Protein AF-A0AAP9CZP6-F1 (afdb_monomer)

Radius of gyration: 14.39 Å; Cα contacts (8 Å, |Δi|>4): 57; chains: 1; bounding box: 30×34×34 Å

Solvent-accessible surface area (backbone atoms only — not comparable to full-atom values): 4444 Å² total; per-residue (Å²): 139,58,62,71,62,44,68,75,34,72,85,46,66,57,45,77,57,48,72,69,61,50,62,75,36,62,91,77,46,57,68,68,58,53,51,42,33,66,78,67,26,36,30,46,33,71,94,67,76,45,71,46,71,67,67,74,87,45,42,69,58,53,52,51,54,54,60,66,60,69,79,116

Sequence (72 aa):
MYEEFLNQNINCARQVADDAFLAKYASKAPKELITLWQEVGLGIFSNGLFRIVPPDDYQDFVDTYRRQRKIF

InterPro domains:
  IPR014983 GAD-related [PF08887] (2-64)

Structure (mmCIF, N/CA/C/O backbone):
data_AF-A0AAP9CZP6-F1
#
_entry.id   AF-A0AAP9CZP6-F1
#
loop_
_atom_site.group_PDB
_atom_site.id
_atom_site.type_symbol
_atom_site.label_atom_id
_atom_site.label_alt_id
_atom_site.label_comp_id
_atom_site.label_asym_id
_atom_site.label_entity_id
_atom_site.label_seq_id
_atom_site.pdbx_PDB_ins_code
_atom_site.Cartn_x
_atom_site.Cartn_y
_atom_site.Cartn_z
_atom_site.occupancy
_atom_site.B_iso_or_equiv
_atom_site.auth_seq_id
_atom_site.auth_comp_id
_atom_site.auth_asym_id
_atom_site.auth_atom_id
_atom_site.pdbx_PDB_model_num
ATOM 1 N N . MET A 1 1 ? 3.239 15.419 2.223 1.00 86.06 1 MET A N 1
ATOM 2 C CA . MET A 1 1 ? 3.530 14.841 3.562 1.00 86.06 1 MET A CA 1
ATOM 3 C C . MET A 1 1 ? 4.679 13.839 3.497 1.00 86.06 1 MET A C 1
ATOM 5 O O . MET A 1 1 ? 5.423 13.708 4.466 1.00 86.06 1 MET A O 1
ATOM 9 N N . TYR A 1 2 ? 4.810 13.114 2.380 1.00 94.06 2 TYR A N 1
ATOM 10 C CA . TYR A 1 2 ? 5.812 12.060 2.196 1.00 94.06 2 TYR A CA 1
ATOM 11 C C . TYR A 1 2 ? 6.977 12.463 1.272 1.00 94.06 2 TYR A C 1
ATOM 13 O O . TYR A 1 2 ? 7.572 11.617 0.615 1.00 94.06 2 TYR A O 1
ATOM 21 N N . GLU A 1 3 ? 7.327 13.745 1.196 1.00 93.94 3 GLU A N 1
ATOM 22 C CA . GLU A 1 3 ? 8.320 14.286 0.257 1.00 93.94 3 GLU A CA 1
ATOM 23 C C . GLU A 1 3 ? 9.711 13.665 0.451 1.00 93.94 3 GLU A C 1
ATOM 25 O O . GLU A 1 3 ? 10.327 13.205 -0.510 1.00 93.94 3 GLU A O 1
ATOM 30 N N . GLU A 1 4 ? 10.200 13.597 1.693 1.00 93.88 4 GLU A N 1
ATOM 31 C CA . GLU A 1 4 ? 11.499 12.982 1.998 1.00 93.88 4 GLU A CA 1
ATOM 32 C C . GLU A 1 4 ? 11.511 11.495 1.632 1.00 93.88 4 GLU A C 1
ATOM 34 O O . GLU A 1 4 ? 12.441 11.006 0.989 1.00 93.88 4 GLU A O 1
ATOM 39 N N . PHE A 1 5 ? 10.431 10.794 1.971 1.00 93.06 5 PHE A N 1
ATOM 40 C CA . PHE A 1 5 ? 10.242 9.397 1.619 1.00 93.06 5 PHE A CA 1
ATOM 41 C C . PHE A 1 5 ? 10.288 9.190 0.098 1.00 93.06 5 PHE A C 1
ATOM 43 O O . PHE A 1 5 ? 10.953 8.273 -0.385 1.00 93.06 5 PHE A O 1
ATOM 50 N N . LEU A 1 6 ? 9.605 10.040 -0.672 1.00 93.38 6 LEU A N 1
ATOM 51 C CA . LEU A 1 6 ? 9.567 9.956 -2.131 1.00 93.38 6 LEU A CA 1
ATOM 52 C C . LEU A 1 6 ? 10.940 10.224 -2.746 1.00 93.38 6 LEU A C 1
ATOM 54 O O . LEU A 1 6 ? 11.354 9.496 -3.645 1.00 93.38 6 LEU A O 1
ATOM 58 N N . ASN A 1 7 ? 11.672 11.207 -2.220 1.00 94.56 7 ASN A N 1
ATOM 59 C CA . ASN A 1 7 ? 13.030 11.515 -2.664 1.00 94.56 7 ASN A CA 1
ATOM 60 C C . ASN A 1 7 ? 13.980 10.329 -2.454 1.00 94.56 7 ASN A C 1
ATOM 62 O O . ASN A 1 7 ? 14.792 10.026 -3.327 1.00 94.56 7 ASN A O 1
ATOM 66 N N . GLN A 1 8 ? 13.843 9.612 -1.337 1.00 92.88 8 GLN A N 1
ATOM 67 C CA . GLN A 1 8 ? 14.626 8.404 -1.056 1.00 92.88 8 GLN A CA 1
ATOM 68 C C . GLN A 1 8 ? 14.217 7.195 -1.919 1.00 92.88 8 GLN A C 1
ATOM 70 O O . GLN A 1 8 ? 14.967 6.225 -2.008 1.00 92.88 8 GLN A O 1
ATOM 75 N N . ASN A 1 9 ? 13.049 7.241 -2.570 1.00 92.44 9 ASN A N 1
ATOM 76 C CA . ASN A 1 9 ? 12.450 6.120 -3.301 1.00 92.44 9 ASN A CA 1
ATOM 77 C C . ASN A 1 9 ? 12.085 6.465 -4.756 1.00 92.44 9 ASN A C 1
ATOM 79 O O . ASN A 1 9 ? 11.190 5.856 -5.343 1.00 92.44 9 ASN A O 1
ATOM 83 N N . ILE A 1 10 ? 12.778 7.433 -5.362 1.00 89.75 10 ILE A N 1
ATOM 84 C CA . ILE A 1 10 ? 12.392 8.007 -6.661 1.00 89.75 10 ILE A CA 1
ATOM 85 C C . ILE A 1 10 ? 12.357 6.980 -7.806 1.00 89.75 10 ILE A C 1
ATOM 87 O O . ILE A 1 10 ? 11.545 7.095 -8.719 1.00 89.75 10 ILE A O 1
ATOM 91 N N . ASN A 1 11 ? 13.203 5.948 -7.723 1.00 89.44 11 ASN A N 1
ATOM 92 C CA . ASN A 1 11 ? 13.343 4.899 -8.736 1.00 89.44 11 ASN A CA 1
ATOM 93 C C . ASN A 1 11 ? 12.564 3.615 -8.395 1.00 89.44 11 ASN A C 1
ATOM 95 O O . ASN A 1 11 ? 12.735 2.591 -9.057 1.00 89.44 11 ASN A O 1
ATOM 99 N N . CYS A 1 12 ? 11.742 3.629 -7.344 1.00 90.44 12 CYS A N 1
ATOM 100 C CA . CYS A 1 12 ? 10.980 2.458 -6.932 1.00 90.44 12 CYS A CA 1
ATOM 101 C C . CYS A 1 12 ? 9.778 2.218 -7.853 1.00 90.44 12 CYS A C 1
ATOM 103 O O . CYS A 1 12 ? 8.996 3.127 -8.140 1.00 90.44 12 CYS A O 1
ATOM 105 N N . ALA A 1 13 ? 9.592 0.962 -8.269 1.00 89.00 13 ALA A N 1
ATOM 106 C CA . ALA A 1 13 ? 8.397 0.544 -8.989 1.00 89.00 13 ALA A CA 1
ATOM 107 C C . ALA A 1 13 ? 7.174 0.620 -8.063 1.00 89.00 13 ALA A C 1
ATOM 109 O O . ALA A 1 13 ? 7.121 -0.033 -7.014 1.00 89.00 13 ALA A O 1
ATOM 110 N N . ARG A 1 14 ? 6.187 1.418 -8.474 1.00 93.50 14 ARG A N 1
ATOM 111 C CA . ARG A 1 14 ? 4.941 1.632 -7.739 1.00 93.50 14 ARG A CA 1
ATOM 112 C C . ARG A 1 14 ? 3.773 1.850 -8.688 1.00 93.50 14 ARG A C 1
ATOM 114 O O . ARG A 1 14 ? 3.913 2.484 -9.731 1.00 93.50 14 ARG A O 1
ATOM 121 N N . GLN A 1 15 ? 2.625 1.332 -8.294 1.00 95.31 15 GLN A N 1
ATOM 122 C CA . GLN A 1 15 ? 1.337 1.579 -8.905 1.00 95.31 15 GLN A CA 1
ATOM 123 C C . GLN A 1 15 ? 0.678 2.774 -8.215 1.00 95.31 15 GLN A C 1
ATOM 125 O O . GLN A 1 15 ? 0.660 2.866 -6.987 1.00 95.31 15 GLN A O 1
ATOM 130 N N . VAL A 1 16 ? 0.111 3.678 -9.006 1.00 95.56 16 VAL A N 1
ATOM 131 C C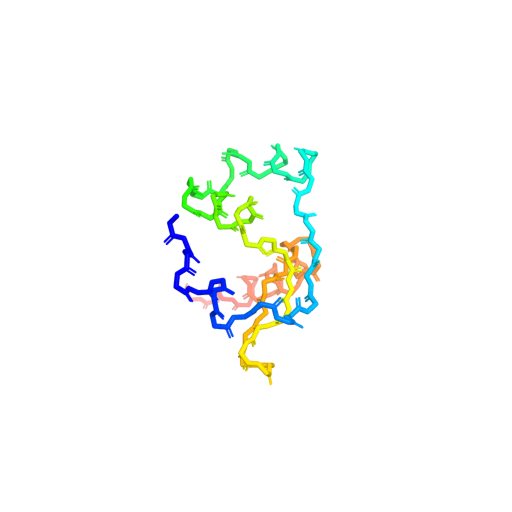A . VAL A 1 16 ? -0.724 4.765 -8.486 1.00 95.56 16 VAL A CA 1
ATOM 132 C C . VAL A 1 16 ? -2.039 4.177 -7.974 1.00 95.56 16 VAL A C 1
ATOM 134 O O . VAL A 1 16 ? -2.658 3.362 -8.657 1.00 95.56 16 VAL A O 1
ATOM 137 N N . ALA A 1 17 ? -2.457 4.576 -6.775 1.00 96.38 17 ALA A N 1
ATOM 138 C CA . ALA A 1 17 ? -3.776 4.233 -6.260 1.00 96.38 17 ALA A CA 1
ATOM 139 C C . ALA A 1 17 ? -4.837 5.042 -7.019 1.00 96.38 17 ALA A C 1
ATOM 141 O O . ALA A 1 17 ? -4.828 6.270 -6.957 1.00 96.38 17 ALA A O 1
ATOM 142 N N . ASP A 1 18 ? -5.715 4.361 -7.754 1.00 97.38 18 ASP A N 1
ATOM 143 C CA . ASP A 1 18 ? -6.785 5.020 -8.503 1.00 97.38 18 ASP A CA 1
ATOM 144 C C . ASP A 1 18 ? -7.962 5.438 -7.604 1.00 97.38 18 ASP A C 1
ATOM 146 O O . ASP A 1 18 ? -8.092 5.017 -6.449 1.00 97.38 18 ASP A O 1
ATOM 150 N N . ASP A 1 19 ? -8.841 6.281 -8.146 1.00 97.31 19 ASP A N 1
ATOM 151 C CA . ASP A 1 19 ? -9.979 6.829 -7.405 1.00 97.31 19 ASP A CA 1
ATOM 152 C C . ASP A 1 19 ? -10.944 5.740 -6.917 1.00 97.31 19 ASP A C 1
ATOM 154 O O . ASP A 1 19 ? -11.522 5.863 -5.835 1.00 97.31 19 ASP A O 1
ATOM 158 N N . ALA A 1 20 ? -11.107 4.653 -7.679 1.00 97.19 20 ALA A N 1
ATOM 159 C CA . ALA A 1 20 ? -11.979 3.546 -7.298 1.00 97.19 20 ALA A CA 1
ATOM 160 C C . ALA A 1 20 ? -11.416 2.792 -6.082 1.00 97.19 20 ALA A C 1
ATOM 162 O O . ALA A 1 20 ? -12.154 2.480 -5.140 1.00 97.19 20 ALA A O 1
ATOM 163 N N . PHE A 1 21 ? -10.104 2.555 -6.067 1.00 97.38 21 PHE A N 1
ATOM 164 C CA . PHE A 1 21 ? -9.380 1.995 -4.936 1.00 97.38 21 PHE A CA 1
ATOM 165 C C . PHE A 1 21 ? -9.491 2.909 -3.710 1.00 97.38 21 PHE A C 1
ATOM 167 O O . PHE A 1 21 ? -9.894 2.451 -2.641 1.00 97.38 21 PHE A O 1
ATOM 174 N N . LEU A 1 22 ? -9.203 4.206 -3.848 1.00 97.88 22 LEU A N 1
ATOM 175 C CA . LEU A 1 22 ? -9.270 5.151 -2.729 1.00 97.88 22 LEU A CA 1
ATOM 176 C C . LEU A 1 22 ? -10.695 5.251 -2.159 1.00 97.88 22 LEU A C 1
ATOM 178 O O . LEU A 1 22 ? -10.881 5.175 -0.941 1.00 97.88 22 LEU A O 1
ATOM 182 N N . ALA A 1 23 ? -11.717 5.320 -3.019 1.00 97.31 23 ALA A N 1
ATOM 183 C CA . ALA A 1 23 ? -13.120 5.365 -2.608 1.00 97.31 23 ALA A CA 1
ATOM 184 C C . ALA A 1 23 ? -13.549 4.110 -1.829 1.00 97.31 23 ALA A C 1
ATOM 186 O O . ALA A 1 23 ? -14.281 4.213 -0.841 1.00 97.31 23 ALA A O 1
ATOM 187 N N . LYS A 1 24 ? -13.053 2.925 -2.214 1.00 97.25 24 LYS A N 1
ATOM 188 C CA . LYS A 1 24 ? -13.342 1.659 -1.522 1.00 97.25 24 LYS A CA 1
ATOM 189 C C . LYS A 1 24 ? -12.914 1.666 -0.048 1.00 97.25 24 LYS A C 1
ATOM 191 O O . LYS A 1 24 ? -13.547 0.977 0.768 1.00 97.25 24 LYS A O 1
ATOM 196 N N . TYR A 1 25 ? -11.859 2.410 0.292 1.00 96.94 25 TYR A N 1
ATOM 197 C CA . TYR A 1 25 ? -11.274 2.435 1.635 1.00 96.94 25 TYR A CA 1
ATOM 198 C C . TYR A 1 25 ? -11.468 3.750 2.395 1.00 96.94 25 TYR A C 1
ATOM 200 O O . TYR A 1 25 ? -11.189 3.778 3.592 1.00 96.94 25 TYR A O 1
ATOM 208 N N . ALA A 1 26 ? -12.000 4.800 1.765 1.00 95.75 26 ALA A N 1
ATOM 209 C CA . ALA A 1 26 ? -12.141 6.132 2.360 1.00 95.75 26 ALA A CA 1
ATOM 210 C C . ALA A 1 26 ? -12.873 6.159 3.719 1.00 95.75 26 ALA A C 1
ATOM 212 O O . ALA A 1 26 ? -12.550 6.978 4.572 1.00 95.75 26 ALA A O 1
ATOM 213 N N . SER A 1 27 ? -13.837 5.257 3.944 1.00 95.06 27 SER A N 1
ATOM 214 C CA . SER A 1 27 ? -14.574 5.130 5.216 1.00 95.06 27 SER A CA 1
ATOM 215 C C . SER A 1 27 ? -14.075 4.005 6.132 1.00 95.06 27 SER A C 1
ATOM 217 O O . SER A 1 27 ? -14.618 3.808 7.217 1.00 95.06 27 SER A O 1
ATOM 219 N N . LYS A 1 28 ? -13.069 3.239 5.696 1.00 94.94 28 LYS A N 1
ATOM 220 C CA . LYS A 1 28 ? -12.551 2.046 6.393 1.00 94.94 28 LYS A CA 1
ATOM 221 C C . LYS A 1 28 ? -11.145 2.245 6.946 1.00 94.94 28 LYS A C 1
ATOM 223 O O . LYS A 1 28 ? -10.774 1.575 7.907 1.00 94.94 28 LYS A O 1
ATOM 228 N N . ALA A 1 29 ? -10.360 3.112 6.316 1.00 95.56 29 ALA A N 1
ATOM 229 C CA . ALA A 1 29 ? -8.981 3.392 6.673 1.00 95.56 29 ALA A CA 1
ATOM 230 C C . ALA A 1 29 ? -8.838 4.806 7.263 1.00 95.56 29 ALA A C 1
ATOM 232 O O . ALA A 1 29 ? -9.613 5.698 6.911 1.00 95.56 29 ALA A O 1
ATOM 233 N N . PRO A 1 30 ? -7.842 5.035 8.136 1.00 96.62 30 PRO A N 1
ATOM 234 C CA . PRO A 1 30 ? -7.489 6.375 8.590 1.00 96.62 30 PRO A CA 1
ATOM 235 C C . PRO A 1 30 ? -7.133 7.295 7.420 1.00 96.62 30 PRO A C 1
ATOM 237 O O . PRO A 1 30 ? -6.571 6.846 6.417 1.00 96.62 30 PRO A O 1
ATOM 240 N N . LYS A 1 31 ? -7.406 8.594 7.573 1.00 96.00 31 LYS A N 1
ATOM 241 C CA . LYS A 1 31 ? -7.151 9.603 6.536 1.00 96.00 31 LYS A CA 1
ATOM 242 C C . LYS A 1 31 ? -5.684 9.616 6.106 1.00 96.00 31 LYS A C 1
ATOM 244 O O . LYS A 1 31 ? -5.398 9.738 4.924 1.00 96.00 31 LYS A O 1
ATOM 249 N N . GLU A 1 32 ? -4.770 9.431 7.048 1.00 95.56 32 GLU A N 1
ATOM 250 C CA . GLU A 1 32 ? -3.327 9.391 6.820 1.00 95.56 32 GLU A CA 1
ATOM 251 C C . GLU A 1 32 ? -2.935 8.226 5.904 1.00 95.56 32 GLU A C 1
ATOM 253 O O . GLU A 1 32 ? -2.074 8.381 5.044 1.00 95.56 32 GLU A O 1
ATOM 258 N N . LEU A 1 33 ? -3.605 7.074 6.027 1.00 95.56 33 LEU A N 1
ATOM 259 C CA . LEU A 1 33 ? -3.359 5.922 5.160 1.00 95.56 33 LEU A CA 1
ATOM 260 C C . LEU A 1 33 ? -3.909 6.155 3.745 1.00 95.56 33 LEU A C 1
ATOM 262 O O . LEU A 1 33 ? -3.254 5.795 2.770 1.00 95.56 33 LEU A O 1
ATOM 266 N N . ILE A 1 34 ? -5.067 6.815 3.629 1.00 97.19 34 ILE A N 1
ATOM 267 C CA . ILE A 1 34 ? -5.597 7.264 2.333 1.00 97.19 34 ILE A CA 1
ATOM 268 C C . ILE A 1 34 ? -4.616 8.232 1.661 1.00 97.19 34 ILE A C 1
ATOM 270 O O . ILE A 1 34 ? -4.273 8.048 0.495 1.00 97.19 34 ILE A O 1
ATOM 274 N N . THR A 1 35 ? -4.119 9.226 2.402 1.00 96.81 35 THR A N 1
ATOM 275 C CA . THR A 1 35 ? -3.132 10.194 1.906 1.00 96.81 35 THR A CA 1
ATOM 276 C C . THR A 1 35 ? -1.826 9.514 1.501 1.00 96.81 35 THR A C 1
ATOM 278 O O . THR A 1 35 ? -1.280 9.845 0.452 1.00 96.81 35 THR A O 1
ATOM 281 N N . LEU A 1 36 ? -1.352 8.522 2.263 1.00 96.56 36 LEU A N 1
ATOM 282 C CA . LEU A 1 36 ? -0.190 7.720 1.882 1.00 96.56 36 LEU A CA 1
ATOM 283 C C . LEU A 1 36 ? -0.409 7.035 0.531 1.00 96.56 36 LEU A C 1
ATOM 285 O O . LEU A 1 36 ? 0.421 7.172 -0.359 1.00 96.56 36 LEU A O 1
ATOM 289 N N . TRP A 1 37 ? -1.521 6.325 0.340 1.00 97.19 37 TRP A N 1
ATOM 290 C CA . TRP A 1 37 ? -1.793 5.662 -0.939 1.00 97.19 37 TRP A CA 1
ATOM 291 C C . TRP A 1 37 ? -1.911 6.646 -2.102 1.00 97.19 37 TRP A C 1
ATOM 293 O O . TRP A 1 37 ? -1.427 6.345 -3.191 1.00 97.19 37 TRP A O 1
ATOM 303 N N . GLN A 1 38 ? -2.487 7.823 -1.869 1.00 96.56 38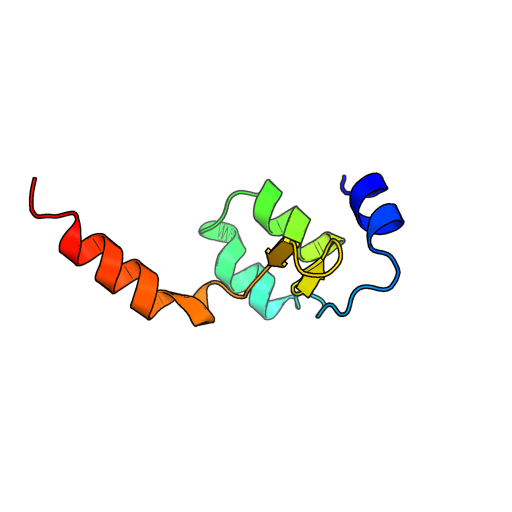 GLN A N 1
ATOM 304 C CA . GLN A 1 38 ? -2.627 8.865 -2.883 1.00 96.56 38 GLN A CA 1
ATOM 305 C C . GLN A 1 38 ? -1.282 9.508 -3.273 1.00 96.56 38 GLN A C 1
ATOM 307 O O . GLN A 1 38 ? -1.008 9.673 -4.459 1.00 96.56 38 GLN A O 1
ATOM 312 N N . GLU A 1 39 ? -0.436 9.873 -2.304 1.00 95.62 39 GLU A N 1
ATOM 313 C CA . GLU A 1 39 ? 0.849 10.550 -2.561 1.00 95.62 39 GLU A CA 1
ATOM 314 C C . GLU A 1 39 ? 1.96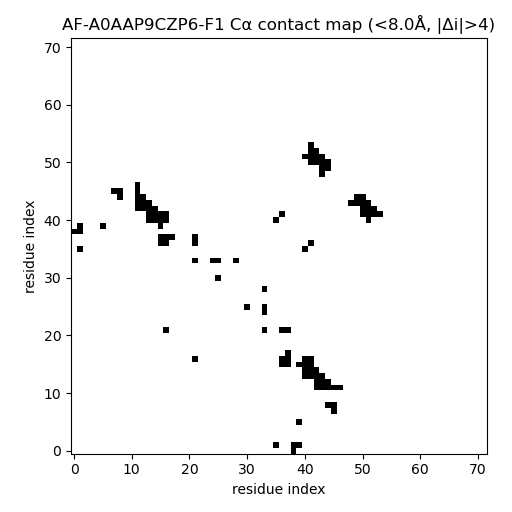7 9.566 -2.954 1.00 95.62 39 GLU A C 1
ATOM 316 O O . GLU A 1 39 ? 2.851 9.879 -3.760 1.00 95.62 39 GLU A O 1
ATOM 321 N N . VAL A 1 40 ? 1.950 8.364 -2.375 1.00 95.94 40 VAL A N 1
ATOM 322 C CA . VAL A 1 40 ? 3.036 7.382 -2.486 1.00 95.94 40 VAL A CA 1
ATOM 323 C C . VAL A 1 40 ? 2.692 6.222 -3.415 1.00 95.94 40 VAL A C 1
ATOM 325 O O . VAL A 1 40 ? 3.573 5.763 -4.145 1.00 95.94 40 VAL A O 1
ATOM 328 N N . GLY A 1 41 ? 1.444 5.765 -3.448 1.00 95.69 41 GLY A N 1
ATOM 329 C CA . GLY A 1 41 ? 1.040 4.591 -4.221 1.00 95.69 41 GLY A CA 1
ATOM 330 C C . GLY A 1 41 ? 1.400 3.256 -3.560 1.00 95.69 41 GLY A C 1
ATOM 331 O O . GLY A 1 41 ? 1.819 3.179 -2.404 1.00 95.69 41 GLY A O 1
ATOM 332 N N . LEU A 1 42 ? 1.203 2.179 -4.313 1.00 96.56 42 LEU A N 1
ATOM 333 C CA . LEU A 1 42 ? 1.382 0.793 -3.888 1.00 96.56 42 LEU A CA 1
ATOM 334 C C . LEU A 1 42 ? 2.640 0.234 -4.553 1.00 96.56 42 LEU A C 1
ATOM 336 O O . LEU A 1 42 ? 2.749 0.242 -5.775 1.00 96.56 42 LEU A O 1
ATOM 340 N N . GLY A 1 43 ? 3.614 -0.242 -3.789 1.00 95.62 43 GLY A N 1
ATOM 341 C CA . GLY A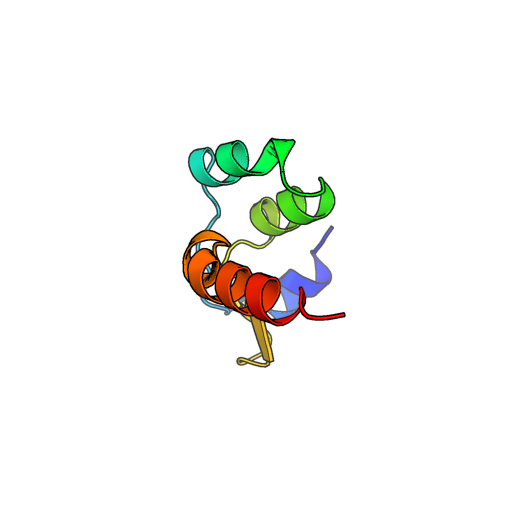 1 43 ? 4.912 -0.592 -4.358 1.00 95.62 43 GLY A CA 1
ATOM 342 C C . GLY A 1 43 ? 5.889 -1.161 -3.350 1.00 95.62 43 GLY A C 1
ATOM 343 O O . GLY A 1 43 ? 5.555 -1.346 -2.179 1.00 95.62 43 GLY A O 1
ATOM 344 N N . ILE A 1 44 ? 7.093 -1.458 -3.833 1.00 95.38 44 ILE A N 1
ATOM 345 C CA . ILE A 1 44 ? 8.222 -1.925 -3.027 1.00 95.38 44 ILE A CA 1
ATOM 346 C C . ILE A 1 44 ? 9.219 -0.779 -2.912 1.00 95.38 44 ILE A C 1
ATOM 348 O O . ILE A 1 44 ? 9.602 -0.179 -3.913 1.00 95.38 44 ILE A O 1
ATOM 352 N N . PHE A 1 45 ? 9.660 -0.510 -1.695 1.00 95.00 45 PHE A N 1
ATOM 353 C CA . PHE A 1 45 ? 10.454 0.659 -1.358 1.00 95.00 45 PHE A CA 1
ATOM 354 C C . PHE A 1 45 ? 11.702 0.256 -0.567 1.00 95.00 45 PHE A C 1
ATOM 356 O O . PHE A 1 45 ? 11.813 -0.872 -0.074 1.00 95.00 45 PHE A O 1
ATOM 363 N N . SER A 1 46 ? 12.665 1.175 -0.487 1.00 92.81 46 SER A N 1
ATOM 364 C CA . SER A 1 46 ? 13.954 1.020 0.191 1.00 92.81 46 SER A CA 1
ATOM 365 C C . SER A 1 46 ? 14.626 -0.312 -0.131 1.00 92.81 46 SER A C 1
ATOM 367 O O . SER A 1 46 ? 14.959 -1.094 0.757 1.00 92.81 46 SER A O 1
ATOM 369 N N . ASN A 1 47 ? 14.784 -0.583 -1.431 1.00 90.25 47 ASN A N 1
ATOM 370 C CA . ASN A 1 47 ? 15.424 -1.790 -1.960 1.00 90.25 47 ASN A CA 1
ATOM 371 C C . ASN A 1 47 ? 14.837 -3.107 -1.414 1.00 90.25 47 ASN A C 1
ATOM 373 O O . ASN A 1 47 ? 15.564 -4.078 -1.220 1.00 90.25 47 ASN A O 1
ATOM 377 N N . GLY A 1 48 ? 13.523 -3.149 -1.171 1.00 91.25 48 GLY A N 1
ATOM 378 C CA . GLY A 1 48 ? 12.835 -4.363 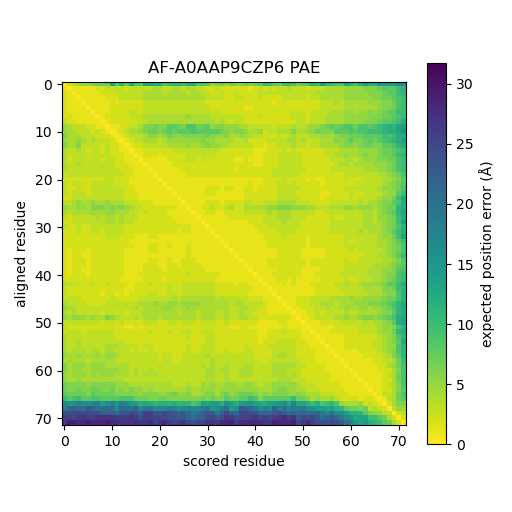-0.726 1.00 91.25 48 GLY A CA 1
ATOM 379 C C . GLY A 1 48 ? 12.548 -4.430 0.769 1.00 91.25 48 GLY A C 1
ATOM 380 O O . GLY A 1 48 ? 11.920 -5.392 1.203 1.00 91.25 48 GLY A O 1
ATOM 381 N N . LEU A 1 49 ? 12.958 -3.428 1.552 1.00 93.06 49 LEU A N 1
ATOM 382 C CA . LEU A 1 49 ? 12.737 -3.423 2.999 1.00 93.06 49 LEU A CA 1
ATOM 383 C C . LEU A 1 49 ? 11.249 -3.403 3.366 1.00 93.06 49 LEU A C 1
ATOM 385 O O . LEU A 1 49 ? 10.843 -4.049 4.329 1.00 93.06 49 LEU A O 1
ATOM 389 N N . PHE A 1 50 ? 10.429 -2.665 2.617 1.00 90.81 50 PHE A N 1
ATOM 390 C CA . PHE A 1 50 ? 8.998 -2.598 2.885 1.00 90.81 50 PHE A CA 1
ATOM 391 C C . PHE A 1 50 ? 8.175 -2.472 1.608 1.00 90.81 50 PHE A C 1
ATOM 393 O O . PHE A 1 50 ? 8.634 -1.993 0.568 1.00 90.81 50 PHE A O 1
ATOM 400 N N . ARG A 1 51 ? 6.925 -2.929 1.707 1.00 94.31 51 ARG A N 1
ATOM 401 C CA . ARG A 1 51 ? 5.964 -2.948 0.610 1.00 94.31 51 ARG A CA 1
ATOM 402 C C . ARG A 1 51 ? 4.630 -2.385 1.075 1.00 94.31 51 ARG A C 1
ATOM 404 O O . ARG A 1 51 ? 4.127 -2.775 2.125 1.00 94.31 51 ARG A O 1
ATOM 411 N N . ILE A 1 52 ? 4.050 -1.511 0.263 1.00 95.62 52 ILE A N 1
ATOM 412 C CA . ILE A 1 52 ? 2.663 -1.073 0.403 1.00 95.62 52 ILE A CA 1
ATOM 413 C C . ILE A 1 52 ? 1.839 -1.899 -0.584 1.00 95.62 52 ILE A C 1
ATOM 415 O O . ILE A 1 52 ? 2.123 -1.895 -1.782 1.00 95.62 52 ILE A O 1
ATOM 419 N N . VAL A 1 53 ? 0.861 -2.642 -0.071 1.00 94.50 53 VAL A N 1
ATOM 420 C CA . VAL A 1 53 ? 0.062 -3.613 -0.832 1.00 94.50 53 VAL A CA 1
ATOM 421 C C . VAL A 1 53 ? -1.427 -3.274 -0.765 1.00 94.50 53 VAL A C 1
ATOM 423 O O . VAL A 1 53 ? -1.864 -2.706 0.242 1.00 94.50 53 VAL A O 1
ATOM 426 N N . PRO A 1 54 ? -2.219 -3.635 -1.792 1.00 93.62 54 PRO A N 1
ATOM 427 C CA . PRO A 1 54 ? -3.670 -3.651 -1.680 1.00 93.62 54 PRO A CA 1
ATOM 428 C C . PRO A 1 54 ? -4.101 -4.503 -0.474 1.00 93.62 54 PRO A C 1
ATOM 430 O O . PRO A 1 54 ? -3.635 -5.636 -0.337 1.00 93.62 54 PRO A O 1
ATOM 433 N N . PRO A 1 55 ? -4.998 -4.010 0.399 1.00 94.88 55 PRO A N 1
ATOM 434 C CA . PRO A 1 55 ? -5.486 -4.805 1.524 1.00 94.88 55 PRO A CA 1
ATOM 435 C C . PRO A 1 55 ? -6.176 -6.110 1.102 1.00 94.88 55 PRO A C 1
ATOM 437 O O . PRO A 1 55 ? -6.063 -7.111 1.807 1.00 94.88 55 PRO A O 1
ATOM 440 N N . ASP A 1 56 ? -6.862 -6.110 -0.046 1.00 94.50 56 ASP A N 1
ATOM 441 C CA . ASP A 1 56 ? -7.578 -7.291 -0.546 1.00 94.50 56 ASP A CA 1
ATOM 442 C C . ASP A 1 56 ? -6.650 -8.482 -0.807 1.00 94.50 56 ASP A C 1
ATOM 444 O O . ASP A 1 56 ? -7.022 -9.612 -0.500 1.00 94.50 56 ASP A O 1
ATOM 448 N N . ASP A 1 57 ? -5.429 -8.230 -1.294 1.00 94.94 57 ASP A N 1
ATOM 449 C CA . ASP A 1 57 ? -4.438 -9.269 -1.615 1.00 94.94 57 ASP A CA 1
ATOM 450 C C . ASP A 1 57 ? -4.054 -10.115 -0.387 1.00 94.94 57 ASP A C 1
ATOM 452 O O . ASP A 1 57 ? -3.528 -11.219 -0.520 1.00 94.94 57 ASP A O 1
ATOM 456 N N . TYR A 1 58 ? -4.310 -9.599 0.819 1.00 94.25 58 TYR A N 1
ATOM 457 C CA . TYR A 1 58 ? -3.955 -10.232 2.089 1.00 94.25 58 TYR A CA 1
ATOM 458 C C . TYR A 1 58 ? -5.165 -10.496 2.994 1.00 94.25 58 TYR A C 1
ATOM 460 O O . TYR A 1 58 ? -4.985 -10.929 4.136 1.00 94.25 58 TYR A O 1
ATOM 468 N N . GLN A 1 59 ? -6.392 -10.273 2.514 1.00 93.19 59 GLN A N 1
ATOM 469 C CA . GLN A 1 59 ? -7.599 -10.380 3.336 1.00 93.19 59 GLN A CA 1
ATOM 470 C C . GLN A 1 59 ? -7.766 -11.791 3.928 1.00 93.19 59 GLN A C 1
ATOM 472 O O . GLN A 1 59 ? -7.942 -11.929 5.139 1.00 93.19 59 GLN A O 1
ATOM 477 N N . ASP A 1 60 ? -7.574 -12.837 3.118 1.00 94.94 60 ASP A N 1
ATOM 478 C CA . ASP A 1 60 ? -7.662 -14.239 3.559 1.00 94.94 60 ASP A CA 1
ATOM 479 C C . ASP A 1 60 ? -6.657 -14.579 4.669 1.00 94.94 60 ASP A C 1
ATOM 481 O O . ASP A 1 60 ? -6.972 -15.290 5.635 1.00 94.94 60 ASP A O 1
ATOM 485 N N . PHE A 1 61 ? -5.434 -14.054 4.549 1.00 94.06 61 PHE A N 1
ATOM 486 C CA . PHE A 1 61 ? -4.393 -14.222 5.559 1.00 94.06 61 PHE A CA 1
ATOM 487 C C . PHE A 1 61 ? -4.790 -13.530 6.866 1.00 94.06 61 PHE A C 1
ATOM 489 O O . PHE A 1 61 ? -4.735 -14.145 7.935 1.00 94.06 61 PHE A O 1
ATOM 496 N N . VAL A 1 62 ? -5.242 -12.274 6.786 1.00 92.00 62 VAL A N 1
ATOM 497 C CA . VAL A 1 62 ? -5.674 -11.490 7.951 1.00 92.00 62 VAL A CA 1
ATOM 498 C C . VAL A 1 62 ? -6.855 -12.158 8.655 1.00 92.00 62 VAL A C 1
ATOM 500 O O . VAL A 1 62 ? -6.851 -12.272 9.883 1.00 92.00 62 VAL A O 1
ATOM 503 N N . ASP A 1 63 ? -7.840 -12.652 7.908 1.00 94.19 63 ASP A N 1
ATOM 504 C CA . ASP A 1 63 ? -9.010 -13.324 8.473 1.00 94.19 63 ASP A CA 1
ATOM 505 C C . ASP A 1 63 ? -8.648 -14.659 9.124 1.00 94.19 63 ASP A C 1
ATOM 507 O O . ASP A 1 63 ? -9.155 -15.001 10.196 1.00 94.19 63 ASP A O 1
ATOM 511 N N . THR A 1 64 ? -7.716 -15.407 8.535 1.00 94.81 64 THR A N 1
ATOM 512 C CA . THR A 1 64 ? -7.184 -16.636 9.136 1.00 94.81 64 THR A CA 1
ATOM 513 C C . THR A 1 64 ? -6.430 -16.347 10.430 1.00 94.81 64 THR A C 1
ATOM 515 O O . THR A 1 64 ? -6.713 -16.973 11.454 1.00 94.81 64 THR A O 1
ATOM 518 N N . TYR A 1 65 ? -5.551 -15.346 10.428 1.00 92.31 65 TYR A N 1
ATOM 519 C CA . TYR A 1 65 ? -4.816 -14.918 11.615 1.00 92.31 65 TYR A CA 1
ATOM 520 C C . TYR A 1 65 ? -5.755 -14.456 12.743 1.00 92.31 65 TYR A C 1
ATOM 522 O O . TYR A 1 65 ? -5.605 -14.854 13.900 1.00 92.3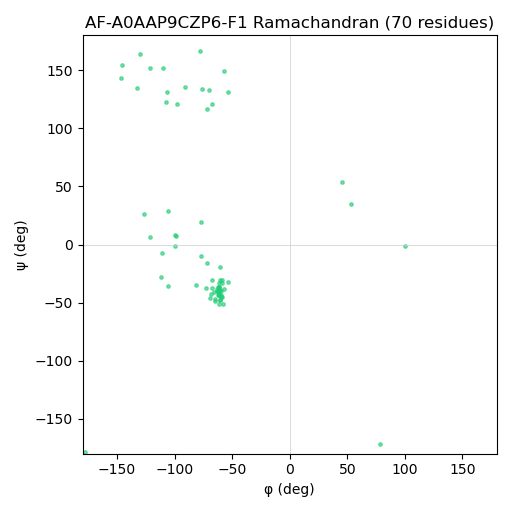1 65 TYR A O 1
ATOM 530 N N . ARG A 1 66 ? -6.787 -13.668 12.414 1.00 89.56 66 ARG A N 1
ATOM 531 C CA . ARG A 1 66 ? -7.800 -13.210 13.380 1.00 89.56 66 ARG A CA 1
ATOM 532 C C . ARG A 1 66 ? -8.603 -14.361 13.979 1.00 89.56 66 ARG A C 1
ATOM 534 O O . ARG A 1 66 ? -8.874 -14.336 15.178 1.00 89.56 66 ARG A O 1
ATOM 541 N N . ARG A 1 67 ? -8.963 -15.371 13.180 1.00 88.00 67 ARG A N 1
ATOM 542 C CA . ARG A 1 67 ? -9.654 -16.577 13.671 1.00 88.00 67 ARG A CA 1
ATOM 543 C C . ARG A 1 67 ? -8.803 -17.350 14.677 1.00 88.00 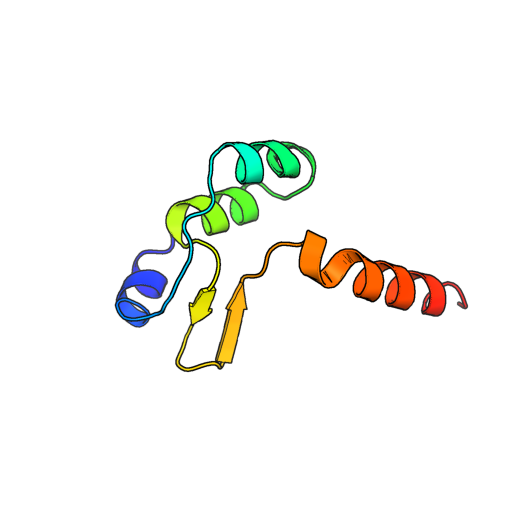67 ARG A C 1
ATOM 545 O O . ARG A 1 67 ? -9.330 -17.761 15.704 1.00 88.00 67 ARG A O 1
ATOM 552 N N . GLN A 1 68 ? -7.499 -17.483 14.432 1.00 81.19 68 GLN A N 1
ATOM 553 C CA . GLN A 1 68 ? -6.578 -18.167 15.348 1.00 81.19 68 GLN A CA 1
ATOM 554 C C . GLN A 1 68 ? -6.373 -17.411 16.671 1.00 81.19 68 GLN A C 1
ATOM 556 O O . GLN A 1 68 ? -6.183 -18.038 17.709 1.00 81.19 68 GLN A O 1
ATOM 561 N N . ARG A 1 69 ? -6.459 -16.072 16.672 1.00 70.38 69 ARG A N 1
ATOM 562 C CA . ARG A 1 69 ? -6.341 -15.268 17.904 1.00 70.38 69 ARG A CA 1
ATOM 563 C C . ARG A 1 69 ? -7.590 -15.255 18.789 1.00 70.38 69 ARG A C 1
ATOM 565 O O . ARG A 1 69 ? -7.483 -14.795 19.917 1.00 70.38 69 ARG A O 1
ATOM 572 N N . LYS A 1 70 ? -8.739 -15.778 18.342 1.00 58.44 70 LYS A N 1
ATOM 573 C CA . LYS A 1 70 ? -9.969 -15.887 19.159 1.00 58.44 70 LYS A CA 1
ATOM 574 C C . LYS A 1 70 ? -9.958 -17.048 20.179 1.00 58.44 70 LYS A C 1
ATOM 576 O O . LYS A 1 70 ? -11.021 -17.457 20.632 1.00 58.44 70 LYS A O 1
ATOM 581 N N . ILE A 1 71 ? -8.786 -17.588 20.529 1.00 51.81 71 ILE A N 1
ATOM 582 C CA . ILE A 1 71 ? -8.626 -18.693 21.499 1.00 51.81 71 ILE A CA 1
ATOM 583 C C . ILE A 1 71 ? -8.198 -18.188 22.903 1.00 51.81 71 ILE A C 1
ATOM 585 O O . ILE A 1 71 ? -7.952 -18.993 23.792 1.00 51.81 71 ILE A O 1
ATOM 589 N N . PHE A 1 72 ? -8.180 -16.873 23.159 1.00 44.34 72 PHE A N 1
ATOM 590 C CA . PHE A 1 72 ? -7.984 -16.317 24.509 1.00 44.34 72 PHE A CA 1
ATOM 591 C C . PHE A 1 72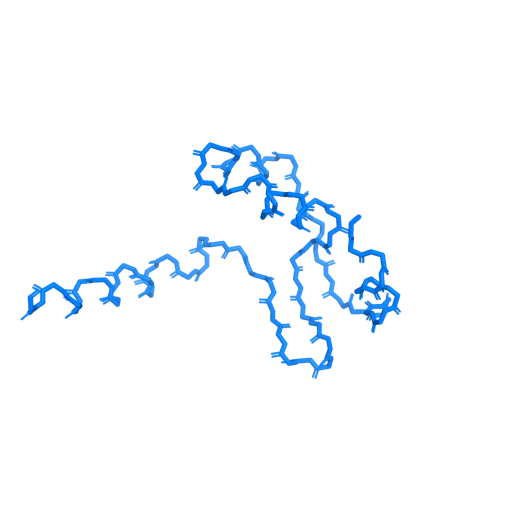 ? -9.004 -15.227 24.825 1.00 44.34 72 PHE A C 1
ATOM 593 O O . PHE A 1 72 ? -9.234 -14.376 23.933 1.00 44.34 72 PHE A O 1
#

pLDDT: mean 92.02, std 9.42, range [44.34, 97.88]

Nearest PDB structures (foldseek):
  8fzz-assembly2_D  TM=8.752E-01  e=2.815E-04  Phocaeicola vulgatus
  6itw-assembly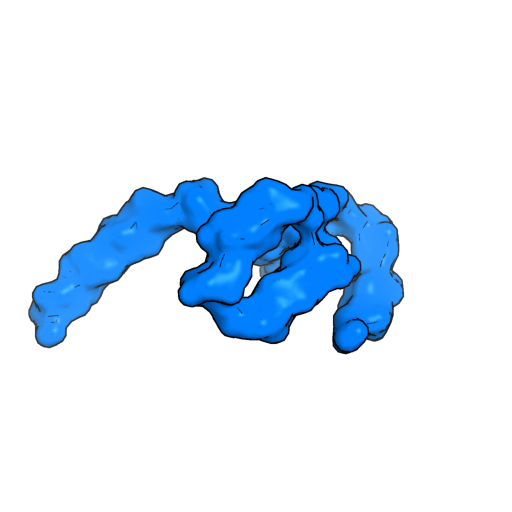1_A  TM=7.354E-01  e=1.321E-02  Agrobacterium fabrum str. C58

Secondary structure (DSSP, 8-state):
--HHHHHHTTT--EEPPPHHHHHHHTTTS-HHHHHHHHHH-EEEEGGGTEEE--GGGGHHHHHHHHHHHTT-

Organism: Bacteroides fragilis (NCBI:txid817)

Foldseek 3Di:
DCVVQCVQFVPWDFDQQDPVLLVVCVPPDDPVVSVCCHVPHFGAGPVRPDTRDRPVVCVVVVVVVVVVVVPD

Mean predicted aligned error: 4.23 Å